Protein AF-A0A437CS55-F1 (afdb_monomer)

Secondary structure (DSSP, 8-state):
-HHHHHHHHHHHHHHHHHHHIIIIIHHHHHHHHHHHHHHHT-TTS-HHHHHHHHHHHHHHHHHHHHHHHHHHHHHHHHHHHHHHHHHHHHHHHHHTT--HHHHHHHHHHHHHHHHHHHHTTHHHHHHHHHHHHHHS--

Mean predicted aligned error: 3.72 Å

Sequence (138 aa):
MAEAHQTRVQNVVEEMVQSLEREHIRKMQGRMFKCSADCCDRPSDSMSQVHQCIERCHTPLAQAQSLVTSELEKFQDRLSRCTMHCNDKAKDLFDSGAKEPAVRSLMDRCVGSCVDDHINLIPSITRRLKENLDSIPQ

Nearest PDB structures (foldseek):
  5j0l-assembly1_B  TM=3.330E-01  e=1.040E-01  synthetic construct
  7sqc-assembly1_1V  TM=3.385E-01  e=3.145E+00  Chlamydomonas reinhardtii

pLDDT: mean 95.66, std 4.95, range [58.88, 98.56]

Structure (mmCIF, N/CA/C/O backbone):
data_AF-A0A437CS55-F1
#
_entry.id   AF-A0A437CS55-F1
#
loop_
_atom_site.group_PDB
_atom_site.id
_atom_site.type_symbol
_atom_site.label_atom_id
_atom_site.label_alt_id
_atom_site.label_comp_id
_atom_site.label_asym_id
_atom_site.label_entity_id
_atom_site.label_seq_id
_atom_site.pdbx_PDB_ins_code
_atom_site.Cartn_x
_atom_site.Cartn_y
_atom_site.Cartn_z
_atom_site.occupancy
_atom_site.B_iso_or_equiv
_atom_site.auth_seq_id
_atom_site.auth_comp_id
_atom_site.auth_asym_id
_atom_site.auth_atom_id
_atom_site.pdbx_PDB_model_num
ATOM 1 N N . MET A 1 1 ? 1.298 6.163 -23.625 1.00 58.88 1 MET A N 1
ATOM 2 C CA . MET A 1 1 ? 2.055 4.905 -23.410 1.00 58.88 1 MET A CA 1
ATOM 3 C C . MET A 1 1 ? 2.478 4.774 -21.952 1.00 58.88 1 MET A C 1
ATOM 5 O O . MET A 1 1 ? 1.964 3.882 -21.298 1.00 58.88 1 MET A O 1
ATOM 9 N N . ALA A 1 2 ? 3.265 5.708 -21.398 1.00 68.62 2 ALA A N 1
ATOM 10 C CA . ALA A 1 2 ? 3.530 5.767 -19.950 1.00 68.62 2 ALA A CA 1
ATOM 11 C C . ALA A 1 2 ? 2.239 5.783 -19.102 1.00 68.62 2 ALA A C 1
ATOM 13 O O . ALA A 1 2 ? 2.125 5.047 -18.130 1.00 68.62 2 ALA A O 1
ATOM 14 N N . GLU A 1 3 ? 1.229 6.533 -19.549 1.00 75.06 3 GLU A N 1
ATOM 15 C CA . GLU A 1 3 ? -0.095 6.585 -18.917 1.00 75.06 3 GLU A CA 1
ATOM 16 C C . GLU A 1 3 ? -0.818 5.225 -18.912 1.00 75.06 3 GLU A C 1
ATOM 18 O O . GLU A 1 3 ? -1.425 4.863 -17.916 1.00 75.06 3 GLU A O 1
ATOM 23 N N . ALA A 1 4 ? -0.677 4.407 -19.963 1.00 86.56 4 ALA A N 1
ATOM 24 C CA . ALA A 1 4 ? -1.304 3.083 -20.012 1.00 86.56 4 ALA A CA 1
ATOM 25 C C . ALA A 1 4 ? -0.662 2.115 -19.004 1.00 86.56 4 ALA A C 1
ATOM 27 O O . ALA A 1 4 ? -1.364 1.376 -18.317 1.00 86.56 4 ALA A O 1
ATOM 28 N N . HIS A 1 5 ? 0.669 2.146 -18.880 1.00 88.44 5 HIS A N 1
ATOM 29 C CA . HIS A 1 5 ? 1.399 1.376 -17.866 1.00 88.44 5 HIS A CA 1
ATOM 30 C C . HIS A 1 5 ? 1.034 1.830 -16.446 1.00 88.44 5 HIS A C 1
ATOM 32 O O . HIS A 1 5 ? 0.835 0.994 -15.565 1.00 88.44 5 HIS A O 1
ATOM 38 N N . GLN A 1 6 ? 0.860 3.139 -16.245 1.00 86.12 6 GLN A N 1
ATOM 39 C CA . GLN A 1 6 ? 0.414 3.717 -14.978 1.00 86.12 6 GLN A CA 1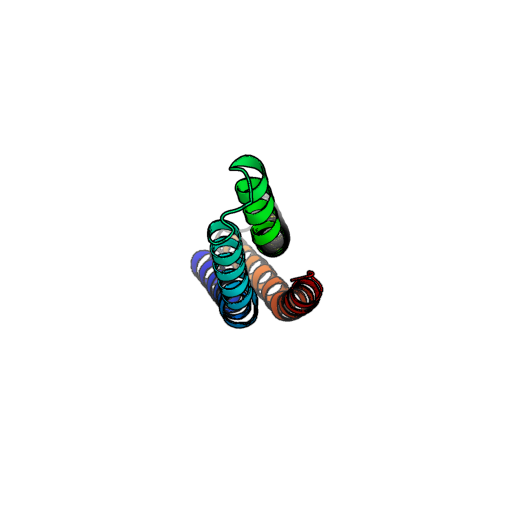
ATOM 40 C C . GLN A 1 6 ? -1.015 3.292 -14.610 1.00 86.12 6 GLN A C 1
ATOM 42 O O . GLN A 1 6 ? -1.242 2.832 -13.493 1.00 86.12 6 GLN A O 1
ATOM 47 N N . THR A 1 7 ? -1.970 3.378 -15.538 1.00 92.69 7 THR A N 1
ATOM 48 C CA . THR A 1 7 ? -3.350 2.936 -15.293 1.00 92.69 7 THR A CA 1
ATOM 49 C C . THR A 1 7 ? -3.410 1.441 -14.982 1.00 92.69 7 THR A C 1
ATOM 51 O O . THR A 1 7 ? -4.117 1.032 -14.066 1.00 92.69 7 THR A O 1
ATOM 54 N N . ARG A 1 8 ? -2.628 0.608 -15.687 1.00 94.19 8 ARG A N 1
ATOM 55 C CA . ARG A 1 8 ? -2.573 -0.841 -15.423 1.00 94.19 8 ARG A CA 1
ATOM 56 C C . ARG A 1 8 ? -2.162 -1.142 -13.985 1.00 94.19 8 ARG A C 1
ATOM 58 O O . ARG A 1 8 ? -2.848 -1.906 -13.315 1.00 94.19 8 ARG A O 1
ATOM 65 N N . VAL A 1 9 ? -1.066 -0.550 -13.506 1.00 94.75 9 VAL A N 1
ATOM 66 C CA . VAL A 1 9 ? -0.614 -0.803 -12.131 1.00 94.75 9 VAL A CA 1
ATOM 67 C C . VAL A 1 9 ? -1.581 -0.226 -11.096 1.00 94.75 9 VAL A C 1
ATOM 69 O O . VAL A 1 9 ? -1.835 -0.879 -10.088 1.00 94.75 9 VAL A O 1
ATOM 72 N N . GLN A 1 10 ? -2.168 0.947 -11.359 1.00 94.00 10 GLN A N 1
ATOM 73 C CA . GLN A 1 10 ? -3.167 1.554 -10.477 1.00 94.00 10 GLN A CA 1
ATOM 74 C C . GLN A 1 10 ? -4.380 0.644 -10.289 1.00 94.00 10 GLN A C 1
ATOM 76 O O . GLN A 1 10 ? -4.751 0.389 -9.149 1.00 94.00 10 GLN A O 1
ATOM 81 N N . ASN A 1 11 ? -4.928 0.089 -11.373 1.00 96.38 11 ASN A N 1
ATOM 82 C CA . ASN A 1 11 ? -6.095 -0.791 -11.304 1.00 96.38 11 ASN A CA 1
ATOM 83 C C . ASN A 1 11 ? -5.825 -2.035 -10.444 1.00 96.38 11 ASN A C 1
ATOM 85 O O . ASN A 1 11 ? -6.619 -2.364 -9.570 1.00 96.38 11 ASN A O 1
ATOM 89 N N . VAL A 1 12 ? -4.682 -2.704 -10.637 1.00 96.25 12 VAL A N 1
ATOM 90 C CA . VAL A 1 12 ? -4.361 -3.922 -9.868 1.00 96.25 12 VAL A CA 1
ATOM 91 C C . VAL A 1 12 ? -4.110 -3.602 -8.389 1.00 96.25 12 VAL A C 1
ATOM 93 O O . VAL A 1 12 ? -4.518 -4.356 -7.504 1.00 96.25 12 VAL A O 1
ATOM 96 N N . VAL A 1 13 ? -3.456 -2.473 -8.095 1.00 96.12 13 VAL A N 1
ATOM 97 C CA . VAL A 1 13 ? -3.265 -2.012 -6.712 1.00 96.12 13 VAL A CA 1
ATOM 98 C C . VAL A 1 13 ? -4.605 -1.654 -6.070 1.00 96.12 13 VAL A C 1
ATOM 100 O O . VAL A 1 13 ? -4.839 -2.013 -4.917 1.00 96.12 13 VAL A O 1
ATOM 103 N N . GLU A 1 14 ? -5.496 -0.986 -6.799 1.00 96.88 14 GLU A N 1
ATOM 104 C CA . GLU A 1 14 ? -6.829 -0.640 -6.314 1.00 96.88 14 GLU A CA 1
ATOM 105 C C . GLU A 1 14 ? -7.653 -1.895 -6.007 1.00 96.88 14 GLU A C 1
ATOM 107 O O . GLU A 1 14 ? -8.215 -1.999 -4.918 1.00 96.88 14 GLU A O 1
ATOM 112 N N . GLU A 1 15 ? -7.666 -2.886 -6.899 1.00 97.31 15 GLU A N 1
ATOM 113 C CA . GLU A 1 15 ? -8.335 -4.172 -6.669 1.00 97.31 15 GLU A CA 1
ATOM 114 C C . GLU A 1 15 ? -7.804 -4.883 -5.417 1.00 97.31 15 GLU A C 1
ATOM 116 O O . GLU A 1 15 ? -8.587 -5.367 -4.593 1.00 97.31 15 GLU A O 1
ATOM 121 N N . MET A 1 16 ? -6.480 -4.897 -5.224 1.00 96.81 16 MET A N 1
ATOM 122 C CA . MET A 1 16 ? -5.866 -5.426 -4.005 1.00 96.81 16 MET A CA 1
ATOM 123 C C . MET A 1 16 ? -6.366 -4.679 -2.761 1.00 96.81 16 MET A C 1
ATOM 125 O O . MET A 1 16 ? -6.789 -5.316 -1.795 1.00 96.81 16 MET A O 1
ATOM 129 N N . VAL A 1 17 ? -6.327 -3.342 -2.763 1.00 96.44 17 VAL A N 1
ATOM 130 C CA . VAL A 1 17 ? -6.760 -2.520 -1.619 1.00 96.44 17 VAL A CA 1
ATOM 131 C C . VAL A 1 17 ? -8.242 -2.732 -1.321 1.00 96.44 17 VAL A C 1
ATOM 133 O O . VAL A 1 17 ? -8.610 -2.908 -0.160 1.00 96.44 17 VAL A O 1
ATOM 136 N N . GLN A 1 18 ? -9.090 -2.788 -2.348 1.00 97.06 18 GLN A N 1
ATOM 137 C CA . GLN A 1 18 ? -10.515 -3.063 -2.189 1.00 97.06 18 GLN A CA 1
ATOM 138 C C . GLN A 1 18 ? -10.770 -4.468 -1.618 1.00 97.06 18 GLN A C 1
ATOM 140 O O . GLN A 1 18 ? -11.658 -4.626 -0.780 1.00 97.06 18 GLN A O 1
ATOM 145 N N . SER A 1 19 ? -9.998 -5.485 -2.019 1.00 96.75 19 SER A N 1
ATOM 146 C CA . SER A 1 19 ? -10.083 -6.832 -1.429 1.00 96.75 19 SER A CA 1
ATOM 147 C C . SER A 1 19 ? -9.713 -6.815 0.058 1.00 96.75 19 SER A C 1
ATOM 149 O O . SER A 1 19 ? -10.479 -7.319 0.881 1.00 96.75 19 SER A O 1
ATOM 151 N N . LEU A 1 20 ? -8.595 -6.177 0.427 1.00 97.00 20 LEU A N 1
ATOM 152 C CA . LEU A 1 20 ? -8.1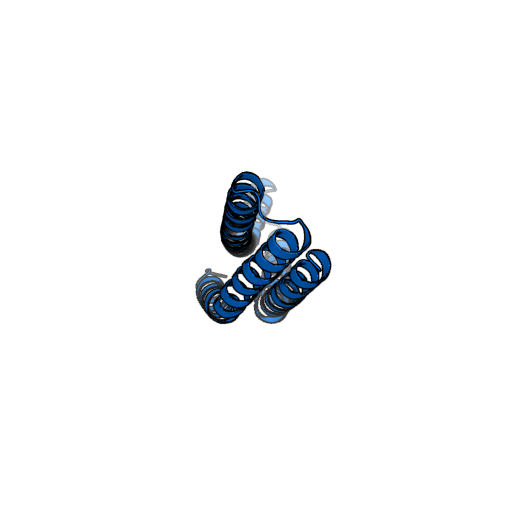67 -6.044 1.826 1.00 97.00 20 LEU A CA 1
ATOM 153 C C . LEU A 1 20 ? -9.202 -5.291 2.674 1.00 97.00 20 LEU A C 1
ATOM 155 O O . LEU A 1 20 ? -9.504 -5.699 3.800 1.00 97.00 20 LEU A O 1
ATOM 159 N N . GLU A 1 21 ? -9.774 -4.216 2.124 1.00 95.88 21 GLU A N 1
ATOM 160 C CA . GLU A 1 21 ? -10.799 -3.424 2.799 1.00 95.88 21 GLU A CA 1
ATOM 161 C C . GLU A 1 21 ? -12.046 -4.259 3.093 1.00 95.88 21 GLU A C 1
ATOM 163 O O . GLU A 1 21 ? -12.470 -4.348 4.249 1.00 95.88 21 GLU A O 1
ATOM 168 N N . ARG A 1 22 ? -12.596 -4.915 2.065 1.00 96.56 22 ARG A N 1
ATOM 169 C CA . ARG A 1 22 ? -13.835 -5.695 2.168 1.00 96.56 22 ARG A CA 1
ATOM 170 C C . ARG A 1 22 ? -13.690 -6.899 3.091 1.00 96.56 22 ARG A C 1
ATOM 172 O O . ARG A 1 22 ? -14.621 -7.218 3.832 1.00 96.56 22 ARG A O 1
ATOM 179 N N . GLU A 1 23 ? -12.557 -7.590 3.026 1.00 94.75 23 GLU A N 1
ATOM 180 C CA . GLU A 1 23 ? -12.371 -8.865 3.719 1.00 94.75 23 GLU A CA 1
ATOM 181 C C . GLU A 1 23 ? -11.953 -8.693 5.186 1.00 94.75 23 GLU A C 1
ATOM 183 O O . GLU A 1 23 ? -12.431 -9.463 6.033 1.00 94.75 23 GLU A O 1
ATOM 188 N N . HIS A 1 24 ? -11.143 -7.669 5.493 1.00 95.62 24 HIS A N 1
ATOM 189 C CA . HIS A 1 24 ? -10.534 -7.472 6.815 1.00 95.62 24 HIS A CA 1
ATOM 190 C C . HIS A 1 24 ? -10.881 -6.107 7.428 1.00 95.62 24 HIS A C 1
ATOM 192 O O . HIS A 1 24 ? -11.554 -6.057 8.463 1.00 95.62 24 HIS A O 1
ATOM 198 N N . ILE A 1 25 ? -10.481 -4.997 6.793 1.00 96.38 25 ILE A N 1
ATOM 199 C CA . ILE A 1 25 ? -10.517 -3.657 7.417 1.00 96.38 25 ILE A CA 1
ATOM 200 C C . ILE A 1 25 ? -11.934 -3.252 7.829 1.00 96.38 25 ILE A C 1
ATOM 202 O O . ILE A 1 25 ? -12.134 -2.759 8.938 1.00 96.38 25 ILE A O 1
ATOM 206 N N . ARG A 1 26 ? -12.941 -3.523 6.994 1.00 97.12 26 ARG A N 1
ATOM 207 C CA . ARG A 1 26 ? -14.338 -3.193 7.303 1.00 97.12 26 ARG A CA 1
ATOM 208 C C . ARG A 1 26 ? -14.848 -3.888 8.564 1.00 97.12 26 ARG A C 1
ATOM 210 O O . ARG A 1 26 ? -15.575 -3.299 9.362 1.00 97.12 26 ARG A O 1
ATOM 217 N N . LYS A 1 27 ? -14.459 -5.150 8.771 1.00 96.31 27 LYS A N 1
ATOM 218 C CA . LYS A 1 27 ? -14.832 -5.905 9.977 1.00 96.31 27 LYS A CA 1
ATOM 219 C C . LYS A 1 27 ? -14.137 -5.333 11.210 1.00 96.31 27 LYS A C 1
ATOM 221 O O . LYS A 1 27 ? -14.776 -5.212 12.252 1.00 96.31 27 LYS A O 1
ATOM 226 N N . MET A 1 28 ? -12.865 -4.952 11.082 1.00 97.50 28 MET A N 1
ATOM 227 C CA . MET A 1 28 ? -12.108 -4.296 12.153 1.00 97.50 28 MET A CA 1
ATOM 228 C C . MET A 1 28 ? -12.741 -2.954 12.539 1.00 97.50 28 MET A C 1
ATOM 230 O O . MET A 1 28 ? -12.958 -2.704 13.720 1.00 97.50 28 MET A O 1
ATOM 234 N N . GLN A 1 29 ? -13.137 -2.136 11.559 1.00 97.81 29 GLN A N 1
ATOM 235 C CA . GLN A 1 29 ? -13.883 -0.892 11.792 1.00 97.81 29 GLN A CA 1
ATOM 236 C C . GLN A 1 29 ? -15.182 -1.144 12.564 1.00 97.81 29 GLN A C 1
ATOM 238 O O . GLN A 1 29 ? -15.449 -0.469 13.554 1.00 97.81 29 GLN A O 1
ATOM 243 N N . GLY A 1 30 ? -15.970 -2.146 12.157 1.00 98.06 30 GLY A N 1
ATOM 244 C CA . GLY A 1 30 ? -17.203 -2.507 12.860 1.00 98.06 30 GLY A CA 1
ATOM 245 C C . GLY A 1 30 ? -16.969 -2.890 14.327 1.00 98.06 30 GLY A C 1
ATOM 246 O O . GLY A 1 30 ? -17.707 -2.443 15.204 1.00 98.06 30 GLY A O 1
ATOM 247 N N . ARG A 1 31 ? -15.920 -3.676 14.610 1.00 97.62 31 ARG A N 1
ATOM 248 C CA . ARG A 1 31 ? -15.531 -4.044 15.984 1.00 97.62 31 ARG A CA 1
ATOM 249 C C . ARG A 1 31 ? -15.063 -2.838 16.788 1.00 97.62 31 ARG A C 1
ATOM 251 O O . ARG A 1 31 ? -15.515 -2.670 17.915 1.00 97.62 31 ARG A O 1
ATOM 258 N N . MET A 1 32 ? -14.223 -1.991 16.195 1.00 98.31 32 MET A N 1
ATOM 259 C CA . MET A 1 32 ? -13.741 -0.757 16.810 1.00 98.31 32 MET A CA 1
ATOM 260 C C . MET A 1 32 ? -14.911 0.134 17.232 1.00 98.31 32 MET A C 1
ATOM 262 O O . MET A 1 32 ? -14.987 0.512 18.394 1.00 98.31 32 MET A O 1
ATOM 266 N N . PHE A 1 33 ? -15.852 0.428 16.327 1.00 98.44 33 PHE A 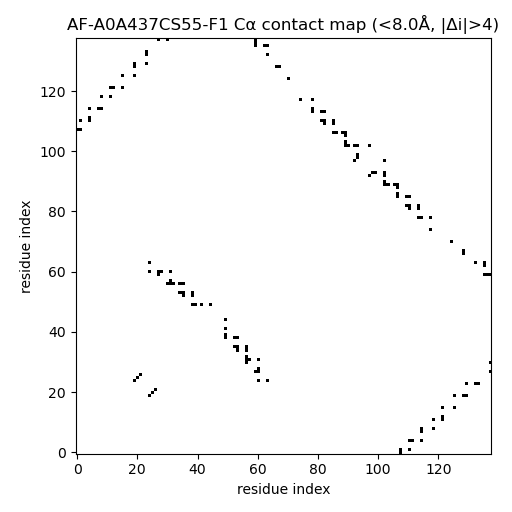N 1
ATOM 267 C CA . PHE A 1 33 ? -16.989 1.294 16.650 1.00 98.44 33 PHE A CA 1
ATOM 268 C C . PHE A 1 33 ? -17.883 0.704 17.738 1.00 98.44 33 PHE A C 1
ATOM 270 O O . PHE A 1 33 ? -18.320 1.434 18.625 1.00 98.44 33 PHE A O 1
ATOM 277 N N . LYS A 1 34 ? -18.125 -0.612 17.705 1.00 98.56 34 LYS A N 1
ATOM 278 C CA . LYS A 1 34 ? -18.895 -1.288 18.752 1.00 98.56 34 LYS A CA 1
ATOM 279 C C . LYS A 1 34 ? -18.189 -1.219 20.111 1.00 98.56 34 LYS A C 1
ATOM 281 O O . LYS A 1 34 ? -18.812 -0.832 21.087 1.00 98.56 34 LYS A O 1
ATOM 286 N N . CYS A 1 35 ? -16.892 -1.518 20.152 1.00 98.44 35 CYS A N 1
ATOM 287 C CA . CYS A 1 35 ? -16.066 -1.404 21.355 1.00 98.44 35 CYS A CA 1
ATOM 288 C C . CYS A 1 35 ? -16.103 0.020 21.929 1.00 98.44 35 CYS A C 1
ATOM 290 O O . CYS A 1 35 ? -16.320 0.196 23.124 1.00 98.44 35 CYS A O 1
ATOM 292 N N . SER A 1 36 ? -15.968 1.041 21.076 1.00 98.31 36 SER A N 1
ATOM 293 C CA . SER A 1 36 ? -16.041 2.443 21.492 1.00 98.31 36 SER A CA 1
ATOM 294 C C . SER A 1 36 ? -17.417 2.812 22.056 1.00 98.31 36 SER A C 1
ATOM 296 O O . SER A 1 36 ? -17.484 3.533 23.048 1.00 98.31 36 SER A O 1
ATOM 298 N N . ALA A 1 37 ? -18.507 2.297 21.477 1.00 98.50 37 ALA A N 1
ATOM 299 C CA . ALA A 1 37 ? -19.850 2.478 22.029 1.00 98.50 37 ALA A CA 1
ATOM 300 C C . ALA A 1 37 ? -19.984 1.818 23.413 1.00 98.50 37 ALA A C 1
ATOM 302 O O . ALA A 1 37 ? -20.383 2.483 24.366 1.00 98.50 37 ALA A O 1
ATOM 303 N N . ASP A 1 38 ? -19.525 0.570 23.556 1.00 98.44 38 ASP A N 1
ATOM 304 C CA . ASP A 1 38 ? -19.528 -0.157 24.832 1.00 98.44 38 ASP A CA 1
ATOM 305 C C . ASP A 1 38 ? -18.669 0.544 25.911 1.00 98.44 38 ASP A C 1
ATOM 307 O O . ASP A 1 38 ? -18.913 0.377 27.107 1.00 98.44 38 ASP A O 1
ATOM 311 N N . CYS A 1 39 ? -17.640 1.314 25.527 1.00 98.38 39 CYS A N 1
ATOM 312 C CA . CYS A 1 39 ? -16.884 2.169 26.450 1.00 98.38 39 CYS A CA 1
ATOM 313 C C . CYS A 1 39 ? -17.724 3.355 26.949 1.00 98.38 39 CYS A C 1
ATOM 315 O O . CYS A 1 39 ? -17.672 3.682 28.134 1.00 98.38 39 CYS A O 1
ATOM 317 N N . CYS A 1 40 ? -18.482 4.001 26.059 1.00 97.81 40 CYS A N 1
ATOM 318 C CA . CYS A 1 40 ? -19.327 5.154 26.383 1.00 97.81 40 CYS A CA 1
ATOM 319 C C . CYS A 1 40 ? -20.523 4.790 27.273 1.00 97.81 40 CYS A C 1
ATOM 321 O O . CYS A 1 40 ? -20.979 5.627 28.047 1.00 97.81 40 CYS A O 1
ATOM 323 N N . ASP A 1 41 ? -20.998 3.547 27.200 1.00 98.00 41 ASP A N 1
ATOM 324 C CA . ASP A 1 41 ? -22.142 3.063 27.977 1.00 98.00 41 ASP A CA 1
ATOM 325 C C . ASP A 1 41 ? -21.805 2.736 29.446 1.00 98.00 41 ASP A C 1
ATOM 327 O O . ASP A 1 41 ? -22.674 2.277 30.186 1.00 98.00 41 ASP A O 1
ATOM 331 N N . ARG A 1 42 ? -20.562 2.953 29.906 1.00 97.00 42 ARG A N 1
ATOM 332 C CA . ARG A 1 42 ? -20.115 2.637 31.277 1.00 97.00 42 ARG A CA 1
ATOM 333 C C . ARG A 1 42 ? -20.355 3.816 32.225 1.00 97.00 42 ARG A C 1
ATOM 335 O O . ARG A 1 42 ? -19.535 4.730 32.274 1.00 97.00 42 ARG A O 1
ATOM 342 N N . PRO A 1 43 ? -21.417 3.799 33.054 1.00 95.12 43 PRO A N 1
ATOM 343 C CA . PRO A 1 43 ? -21.789 4.958 33.869 1.00 95.12 43 PRO A CA 1
ATOM 344 C C . PRO A 1 43 ? -20.846 5.202 35.056 1.00 95.12 43 PRO A C 1
ATOM 346 O O . PRO A 1 43 ? -20.852 6.283 35.637 1.00 95.12 43 PRO A O 1
ATOM 349 N N . SER A 1 44 ? -20.074 4.189 35.456 1.00 96.56 44 SER A N 1
ATOM 350 C CA . SER A 1 44 ? -19.128 4.258 36.573 1.00 96.56 44 SER A CA 1
ATOM 351 C C . SER A 1 44 ? -17.751 4.782 36.178 1.00 96.56 44 SER A C 1
ATOM 353 O O . SER A 1 44 ? -16.971 5.150 37.056 1.00 96.56 44 SER A O 1
ATOM 355 N N . ASP A 1 45 ? -17.430 4.769 34.885 1.00 97.25 45 ASP A N 1
ATOM 356 C CA . ASP A 1 45 ? -16.115 5.159 34.399 1.00 97.25 45 ASP A CA 1
ATOM 357 C C . ASP A 1 45 ? -16.035 6.689 34.334 1.00 97.25 45 ASP A C 1
ATOM 359 O O . ASP A 1 45 ? -16.939 7.382 33.868 1.00 97.25 45 ASP A O 1
ATOM 363 N N . SER A 1 46 ? -14.923 7.244 34.805 1.00 97.94 46 SER A N 1
ATOM 364 C CA . SER A 1 46 ? -14.616 8.658 34.604 1.00 97.94 46 SER A CA 1
ATOM 365 C C . SER A 1 46 ? -14.340 8.955 33.128 1.00 97.94 46 SER A C 1
ATOM 367 O O . SER A 1 46 ? -13.984 8.070 32.347 1.00 97.94 46 SER A O 1
ATOM 369 N N . MET A 1 47 ? -14.406 10.234 32.747 1.00 96.94 47 MET A N 1
ATOM 370 C CA . MET A 1 47 ? -14.112 10.653 31.372 1.00 96.94 47 MET A CA 1
ATOM 371 C C . MET A 1 47 ? -12.757 10.133 30.870 1.00 96.94 47 MET A C 1
ATOM 373 O O . MET A 1 47 ? -12.676 9.662 29.740 1.00 96.94 47 MET A O 1
ATOM 377 N N . SER A 1 48 ? -11.696 10.187 31.682 1.00 97.75 48 SER A N 1
ATOM 378 C CA . SER A 1 48 ? -10.363 9.722 31.266 1.00 97.75 48 SER A CA 1
ATOM 379 C C . SER A 1 48 ? -10.318 8.211 31.027 1.00 97.75 48 SER A C 1
ATOM 381 O O . SER A 1 48 ? -9.669 7.764 30.083 1.00 97.75 48 SER A O 1
ATOM 383 N N . GLN A 1 49 ? -11.046 7.428 31.828 1.00 98.44 49 GLN A N 1
ATOM 384 C CA . GLN A 1 49 ? -11.159 5.979 31.645 1.00 98.44 49 GLN A CA 1
ATOM 385 C C . GLN A 1 49 ? -11.896 5.635 30.347 1.00 98.44 49 GLN A C 1
ATOM 387 O O . GLN A 1 49 ? -11.436 4.766 29.605 1.00 98.44 49 GLN A O 1
ATOM 392 N N . VAL A 1 50 ? -12.976 6.355 30.026 1.00 98.31 50 VAL A N 1
ATOM 393 C CA . VAL A 1 50 ? -13.709 6.179 28.762 1.00 98.31 50 VAL A CA 1
ATOM 394 C C . VAL A 1 50 ? -12.820 6.510 27.559 1.00 98.31 50 VAL A C 1
ATOM 396 O O . VAL A 1 50 ? -12.732 5.707 26.632 1.00 98.31 50 VAL A O 1
ATOM 399 N N . HIS A 1 51 ? -12.092 7.633 27.582 1.00 97.69 51 HIS A N 1
ATOM 400 C CA . HIS A 1 51 ? -11.184 7.998 26.484 1.00 97.69 51 HIS A CA 1
ATOM 401 C C . HIS A 1 51 ? -10.079 6.954 26.289 1.00 97.69 51 HIS A C 1
ATOM 403 O O . HIS A 1 51 ? -9.850 6.505 25.168 1.00 97.69 51 HIS A O 1
ATOM 409 N N . GLN A 1 52 ? -9.454 6.491 27.376 1.00 98.31 52 GLN A N 1
ATOM 410 C CA . GLN A 1 52 ? -8.436 5.443 27.295 1.00 98.31 52 GLN A CA 1
ATOM 411 C C . GLN A 1 52 ? -9.009 4.117 26.761 1.00 98.31 52 GLN A C 1
ATOM 413 O O . GLN A 1 52 ? -8.326 3.390 26.040 1.00 98.31 52 GLN A O 1
ATOM 418 N N . CYS A 1 53 ? -10.255 3.781 27.107 1.00 98.44 53 CYS A N 1
ATOM 419 C CA . CYS A 1 53 ? -10.958 2.618 26.565 1.00 98.44 53 CYS A CA 1
ATOM 420 C C . CYS A 1 53 ? -11.140 2.741 25.043 1.00 98.44 53 CYS A C 1
ATOM 422 O O . CYS A 1 53 ? -10.765 1.825 24.311 1.00 98.44 53 CYS A O 1
ATOM 424 N N . ILE A 1 54 ? -11.609 3.897 24.563 1.00 98.19 54 ILE A N 1
ATOM 425 C CA . ILE A 1 54 ? -11.790 4.183 23.131 1.00 98.19 54 ILE A CA 1
ATOM 426 C C . ILE A 1 54 ? -10.454 4.109 22.377 1.00 98.19 54 ILE A C 1
ATOM 428 O O . ILE A 1 54 ? -10.370 3.457 21.339 1.00 98.19 54 ILE A O 1
ATOM 432 N N . GLU A 1 55 ? -9.378 4.700 22.902 1.00 97.81 55 GLU A N 1
ATOM 433 C CA . GLU A 1 55 ? -8.049 4.625 22.271 1.00 97.81 55 GLU A CA 1
ATOM 434 C C . GLU A 1 55 ? -7.571 3.175 22.090 1.00 97.81 55 GLU A C 1
ATOM 436 O O . GLU A 1 55 ? -7.033 2.804 21.039 1.00 97.81 55 GLU A O 1
ATOM 441 N N . ARG A 1 56 ? -7.828 2.314 23.083 1.00 97.88 56 ARG A N 1
ATOM 442 C CA . ARG A 1 56 ? -7.526 0.879 22.981 1.00 97.88 56 ARG A CA 1
ATOM 443 C C . ARG A 1 56 ? -8.353 0.207 21.887 1.00 97.88 56 ARG A C 1
ATOM 445 O O . ARG A 1 56 ? -7.782 -0.557 21.115 1.00 97.88 56 ARG A O 1
ATOM 452 N N . CYS A 1 57 ? -9.643 0.532 21.761 1.00 98.12 57 CYS A N 1
ATOM 453 C CA . CYS A 1 57 ? -10.500 0.008 20.689 1.00 98.12 57 CYS A CA 1
ATOM 454 C C . CYS A 1 57 ? -9.980 0.371 19.285 1.00 98.12 57 CYS A C 1
ATOM 456 O O . CYS A 1 57 ? -10.136 -0.405 18.345 1.00 98.12 57 CYS A O 1
ATOM 458 N N . HIS A 1 58 ? -9.353 1.542 19.128 1.00 97.69 58 HIS A N 1
ATOM 459 C CA . HIS A 1 58 ? -8.825 2.024 17.846 1.00 97.69 58 HIS A CA 1
ATOM 460 C C . HIS A 1 58 ? -7.453 1.437 17.486 1.00 97.69 58 HIS A C 1
ATOM 462 O O . HIS A 1 58 ? -7.087 1.401 16.308 1.00 97.69 58 HIS A O 1
ATOM 468 N N . THR A 1 59 ? -6.696 0.960 18.477 1.00 97.69 59 THR A N 1
ATOM 469 C CA . THR A 1 59 ? -5.305 0.519 18.298 1.00 97.69 59 THR A CA 1
ATOM 470 C C . THR A 1 59 ? -5.147 -0.580 17.231 1.00 97.69 59 THR A C 1
ATOM 472 O O . THR A 1 59 ? -4.304 -0.404 16.347 1.00 97.69 59 THR A O 1
ATOM 475 N N . PRO A 1 60 ? -5.954 -1.662 17.212 1.00 97.69 60 PRO A N 1
ATOM 476 C CA . PRO A 1 60 ? -5.835 -2.703 16.186 1.00 97.69 60 PRO A CA 1
ATOM 477 C C . PRO A 1 60 ? -6.062 -2.182 14.763 1.00 97.69 60 PRO A C 1
ATOM 479 O O . PRO A 1 60 ? -5.324 -2.529 13.840 1.00 97.69 60 PRO A O 1
ATOM 482 N N . LEU A 1 61 ? -7.065 -1.316 14.573 1.00 97.44 61 LEU A N 1
ATOM 483 C CA . LEU A 1 61 ? -7.360 -0.731 13.264 1.00 97.44 61 LEU A CA 1
ATOM 484 C C . LEU A 1 61 ? -6.229 0.189 12.795 1.00 97.44 61 LEU A C 1
ATOM 486 O O . LEU A 1 61 ? -5.835 0.121 11.632 1.00 97.44 61 LEU A O 1
ATOM 490 N N . ALA A 1 62 ? -5.682 1.009 13.693 1.00 97.19 62 ALA A N 1
ATOM 491 C CA . ALA A 1 62 ? -4.557 1.880 13.374 1.00 97.19 62 ALA A CA 1
ATOM 492 C C . ALA A 1 62 ? -3.314 1.074 12.950 1.00 97.19 62 ALA A C 1
ATOM 494 O O . ALA A 1 62 ? -2.652 1.424 11.971 1.00 97.19 62 ALA A O 1
ATOM 495 N N . GLN A 1 63 ? -3.032 -0.044 13.630 1.00 97.38 63 GLN A N 1
ATOM 496 C CA . GLN A 1 63 ? -1.952 -0.964 13.252 1.00 97.38 63 GLN A CA 1
ATOM 497 C C . GLN A 1 63 ? -2.176 -1.566 11.858 1.00 97.38 63 GLN A C 1
ATOM 499 O O . GLN A 1 63 ? -1.265 -1.555 11.031 1.00 97.38 63 GLN A O 1
ATOM 504 N N . ALA A 1 64 ? -3.395 -2.030 11.569 1.00 97.12 64 ALA A N 1
ATOM 505 C CA . ALA A 1 64 ? -3.757 -2.567 10.258 1.00 97.12 64 ALA A CA 1
ATOM 506 C C . ALA A 1 64 ? -3.591 -1.538 9.132 1.00 97.12 64 ALA A C 1
ATOM 508 O O . ALA A 1 64 ? -3.012 -1.842 8.090 1.00 97.12 64 ALA A O 1
ATOM 509 N N . GLN A 1 65 ? -4.065 -0.309 9.348 1.00 95.19 65 GLN A N 1
ATOM 510 C CA . GLN A 1 65 ? -3.926 0.782 8.383 1.00 95.19 65 GLN A CA 1
ATOM 511 C C . GLN A 1 65 ? -2.454 1.124 8.135 1.00 95.19 65 GLN A C 1
ATOM 513 O O . GLN A 1 65 ? -2.038 1.216 6.983 1.00 95.19 65 GLN A O 1
ATOM 518 N N . SER A 1 66 ? -1.651 1.248 9.196 1.00 96.88 66 SER A N 1
ATOM 519 C CA . SER A 1 66 ? -0.213 1.521 9.082 1.00 96.88 66 SER A CA 1
ATOM 520 C C . SER A 1 66 ? 0.521 0.429 8.298 1.00 96.88 66 SER A C 1
ATOM 522 O O . SER A 1 66 ? 1.340 0.738 7.431 1.00 96.88 66 SER A O 1
ATOM 524 N N . LEU A 1 67 ? 0.186 -0.839 8.545 1.00 96.69 67 LEU A N 1
ATOM 525 C CA . LEU A 1 67 ? 0.752 -1.976 7.827 1.00 96.69 67 LEU A CA 1
ATOM 526 C C . LEU A 1 67 ? 0.450 -1.916 6.322 1.00 96.69 67 LEU A C 1
ATOM 528 O O . LEU A 1 67 ? 1.369 -2.034 5.511 1.00 96.69 67 LEU A O 1
ATOM 532 N N . VAL A 1 68 ? -0.819 -1.725 5.946 1.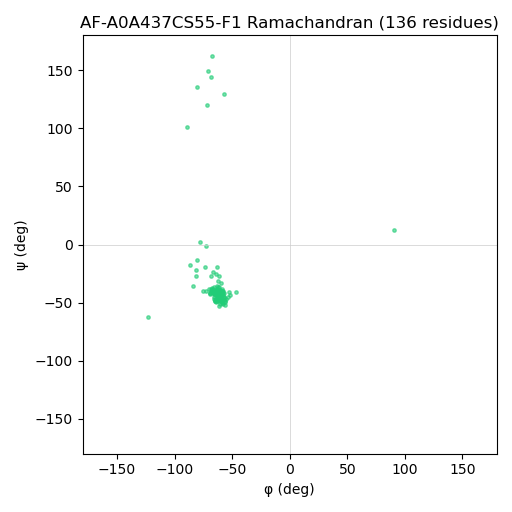00 96.06 68 VAL A N 1
ATOM 533 C CA . VAL A 1 68 ? -1.225 -1.652 4.532 1.00 96.06 68 VAL A CA 1
ATOM 534 C C . VAL A 1 68 ? -0.551 -0.466 3.841 1.00 96.06 68 VAL A C 1
ATOM 536 O O . VAL A 1 68 ? 0.023 -0.639 2.766 1.00 96.06 68 VAL A O 1
ATOM 539 N N . THR A 1 69 ? -0.552 0.711 4.472 1.00 96.12 69 THR A N 1
ATOM 540 C CA . THR A 1 69 ? 0.103 1.912 3.935 1.00 96.12 69 THR A CA 1
ATOM 541 C C . THR A 1 69 ? 1.600 1.690 3.727 1.00 96.12 69 THR A C 1
ATOM 543 O O . THR A 1 69 ? 2.099 1.937 2.633 1.00 96.12 69 THR A O 1
ATOM 546 N N . SER A 1 70 ? 2.308 1.139 4.719 1.00 97.25 70 SER A N 1
ATOM 547 C CA . SER A 1 70 ? 3.751 0.886 4.611 1.00 97.25 70 SER A CA 1
ATOM 548 C C . SER A 1 70 ? 4.093 -0.086 3.476 1.00 97.25 70 SER A C 1
ATOM 550 O O . SER A 1 70 ? 5.081 0.098 2.766 1.00 97.25 70 SER A O 1
ATOM 552 N N . GLU A 1 71 ? 3.285 -1.128 3.270 1.00 96.56 71 GLU A N 1
ATOM 553 C CA . GLU A 1 71 ? 3.504 -2.076 2.175 1.00 96.56 71 GLU A CA 1
ATOM 554 C C . GLU A 1 71 ? 3.227 -1.459 0.798 1.00 96.56 71 GLU A C 1
ATOM 556 O O . GLU A 1 71 ? 3.984 -1.705 -0.147 1.00 96.56 71 GLU A O 1
ATOM 561 N N . LEU A 1 72 ? 2.202 -0.609 0.685 1.00 95.88 72 LEU A N 1
ATOM 562 C CA . LEU A 1 72 ? 1.922 0.151 -0.535 1.00 95.88 72 LEU A CA 1
ATOM 563 C C . LEU A 1 72 ? 3.036 1.152 -0.860 1.00 95.88 72 LEU A C 1
ATOM 565 O O . LEU A 1 72 ? 3.452 1.242 -2.014 1.00 95.88 72 LEU A O 1
ATOM 569 N N . GLU A 1 73 ? 3.560 1.860 0.139 1.00 97.06 73 GLU A N 1
ATOM 570 C CA . GLU A 1 73 ? 4.686 2.785 -0.027 1.00 97.06 7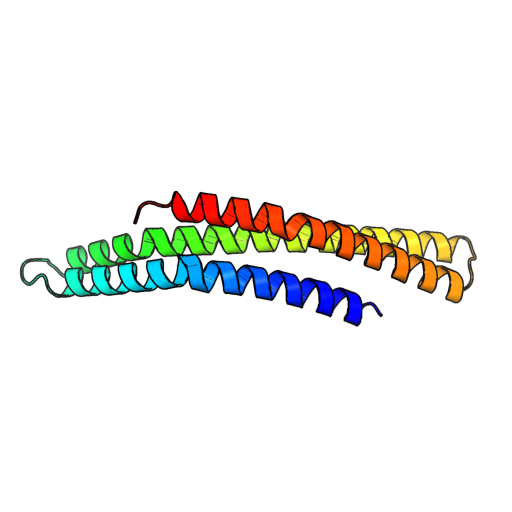3 GLU A CA 1
ATOM 571 C C . GLU A 1 73 ? 5.936 2.054 -0.527 1.00 97.06 73 GLU A C 1
ATOM 573 O O . GLU A 1 73 ? 6.539 2.466 -1.518 1.00 97.06 73 GLU A O 1
ATOM 578 N N . LYS A 1 74 ? 6.289 0.914 0.085 1.00 97.00 74 LYS A N 1
ATOM 579 C CA . LYS A 1 74 ? 7.415 0.077 -0.372 1.00 97.00 74 LYS A CA 1
ATOM 580 C C . LYS A 1 74 ? 7.228 -0.397 -1.811 1.00 97.00 74 LYS A C 1
ATOM 582 O O . LYS A 1 74 ? 8.196 -0.458 -2.572 1.00 97.00 74 LYS A O 1
ATOM 587 N N . PHE A 1 75 ? 6.005 -0.769 -2.188 1.00 96.44 75 PHE A N 1
ATOM 588 C CA . PHE A 1 75 ? 5.690 -1.172 -3.554 1.00 96.44 75 PHE A CA 1
ATOM 589 C C . PHE A 1 75 ? 5.891 -0.015 -4.545 1.00 96.44 75 PHE A C 1
ATOM 591 O O . PHE A 1 75 ? 6.596 -0.181 -5.544 1.00 96.44 75 PHE A O 1
ATOM 598 N N . GLN A 1 76 ? 5.333 1.162 -4.244 1.00 94.94 76 GLN A N 1
ATOM 599 C CA . GLN A 1 76 ? 5.452 2.361 -5.081 1.00 94.94 76 GLN A CA 1
ATOM 600 C C . GLN A 1 76 ? 6.907 2.818 -5.231 1.00 94.94 76 GLN A C 1
ATOM 602 O O . GLN A 1 76 ? 7.351 3.120 -6.336 1.00 94.94 76 GLN A O 1
ATOM 607 N N . ASP A 1 77 ? 7.671 2.811 -4.143 1.00 97.25 77 ASP A N 1
ATOM 608 C CA . ASP A 1 77 ? 9.085 3.183 -4.116 1.00 97.25 77 ASP A CA 1
ATOM 609 C C . ASP A 1 77 ? 9.944 2.255 -4.999 1.00 97.25 77 ASP A C 1
ATOM 611 O O . ASP A 1 77 ? 10.766 2.711 -5.801 1.00 97.25 77 ASP A O 1
ATOM 615 N N . ARG A 1 78 ? 9.701 0.938 -4.950 1.00 96.50 78 ARG A N 1
ATOM 616 C CA . ARG A 1 78 ? 10.366 -0.026 -5.846 1.00 96.50 78 ARG A CA 1
ATOM 617 C C . ARG A 1 78 ? 10.017 0.202 -7.317 1.00 96.50 78 ARG A C 1
ATOM 619 O O . ARG A 1 78 ? 10.923 0.201 -8.154 1.00 96.50 78 ARG A O 1
ATOM 626 N N . LEU A 1 79 ? 8.744 0.444 -7.623 1.00 96.19 79 LEU A N 1
ATOM 627 C CA . LEU A 1 79 ? 8.295 0.712 -8.988 1.00 96.19 79 LEU A CA 1
ATOM 628 C C . LEU A 1 79 ? 8.880 2.023 -9.536 1.00 96.19 79 LEU A C 1
ATOM 630 O O . LEU A 1 79 ? 9.339 2.074 -10.681 1.00 96.19 79 LEU A O 1
ATOM 634 N N . SER A 1 80 ? 8.908 3.067 -8.705 1.00 95.50 80 SER A N 1
ATOM 635 C CA . SER A 1 80 ? 9.504 4.363 -9.031 1.00 95.50 80 SER A CA 1
ATOM 636 C C . SER A 1 80 ? 10.988 4.214 -9.362 1.00 95.50 80 SER A C 1
ATOM 638 O O . SER A 1 80 ? 11.426 4.629 -10.435 1.00 95.50 80 SER A O 1
ATOM 640 N N . ARG A 1 81 ? 11.756 3.506 -8.520 1.00 97.44 81 ARG A N 1
ATOM 641 C CA . ARG A 1 81 ? 13.168 3.198 -8.805 1.00 97.44 81 ARG A CA 1
ATOM 642 C C . ARG A 1 81 ? 13.366 2.414 -10.099 1.00 97.44 81 ARG A C 1
ATOM 644 O O . ARG A 1 81 ? 14.289 2.723 -10.847 1.00 97.44 81 ARG A O 1
ATOM 651 N N . CYS A 1 82 ? 12.507 1.436 -10.386 1.00 97.56 82 CYS A N 1
ATOM 652 C CA . CYS A 1 82 ? 12.570 0.689 -11.644 1.00 97.56 82 CYS A CA 1
ATOM 653 C C . CYS A 1 82 ? 12.385 1.618 -12.854 1.00 97.56 82 CYS A C 1
ATOM 655 O O . CYS A 1 82 ? 13.162 1.578 -13.806 1.00 97.56 82 CYS A O 1
ATOM 657 N N . THR A 1 83 ? 11.405 2.520 -12.773 1.00 95.31 83 THR A N 1
ATOM 658 C CA . THR A 1 83 ? 11.119 3.510 -13.821 1.00 95.31 83 THR A CA 1
ATOM 659 C C . THR A 1 83 ? 12.261 4.517 -13.982 1.00 95.31 83 THR A C 1
ATOM 661 O O . THR A 1 83 ? 12.630 4.844 -15.108 1.00 95.31 83 THR A O 1
ATOM 664 N N . MET A 1 84 ? 12.873 4.973 -12.883 1.00 96.44 84 MET A N 1
ATOM 665 C CA . MET A 1 84 ? 14.055 5.844 -12.932 1.00 96.44 84 MET A CA 1
ATOM 666 C C . MET A 1 84 ? 15.230 5.167 -13.639 1.00 96.44 84 MET A C 1
ATOM 668 O O . MET A 1 84 ? 15.821 5.759 -14.532 1.00 96.44 84 MET A O 1
ATOM 672 N N . HIS A 1 85 ? 15.492 3.893 -13.354 1.00 97.69 85 HIS A N 1
ATOM 673 C CA . HIS A 1 85 ? 16.526 3.139 -14.063 1.00 97.69 85 HIS A CA 1
ATOM 674 C C . HIS A 1 85 ? 16.233 2.989 -15.571 1.00 97.69 85 HIS A C 1
ATOM 676 O O . HIS A 1 85 ? 17.152 2.965 -16.390 1.00 97.69 85 HIS A O 1
ATOM 682 N N . CYS A 1 86 ? 14.959 2.923 -15.973 1.00 97.06 86 CYS A N 1
ATOM 683 C CA . CYS A 1 86 ? 14.588 2.994 -17.389 1.00 97.06 86 CYS A CA 1
ATOM 684 C C . CYS A 1 86 ? 14.870 4.371 -18.004 1.00 97.06 86 CYS A C 1
ATOM 686 O O . CYS A 1 86 ? 15.343 4.427 -19.140 1.00 97.06 86 CYS A O 1
ATOM 688 N N . ASN A 1 87 ? 14.626 5.459 -17.264 1.00 95.62 87 ASN A N 1
ATOM 689 C CA . ASN A 1 87 ? 14.983 6.811 -17.704 1.00 95.62 87 ASN A CA 1
ATOM 690 C C . ASN A 1 87 ? 16.492 6.942 -17.926 1.00 95.62 87 ASN A C 1
ATOM 692 O O . ASN A 1 87 ? 16.899 7.465 -18.961 1.00 95.62 87 ASN A O 1
ATOM 696 N N . ASP A 1 88 ? 17.306 6.425 -17.003 1.00 97.81 88 ASP A N 1
ATOM 697 C CA . ASP A 1 88 ? 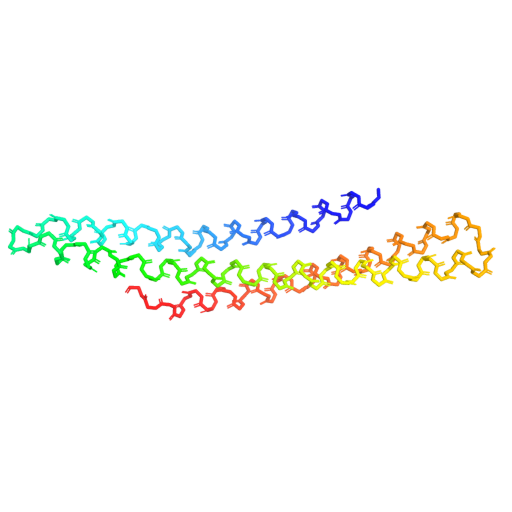18.767 6.459 -17.120 1.00 97.81 88 ASP A CA 1
ATOM 698 C C . ASP A 1 88 ? 19.228 5.714 -18.379 1.00 97.81 88 ASP A C 1
ATOM 700 O O . ASP A 1 88 ? 19.924 6.279 -19.217 1.00 97.81 88 ASP A O 1
ATOM 704 N N . LYS A 1 89 ? 18.718 4.497 -18.613 1.00 97.38 89 LYS A N 1
ATOM 705 C CA . LYS A 1 89 ? 19.004 3.731 -19.841 1.00 97.38 89 LYS A CA 1
ATOM 706 C C . LYS A 1 89 ? 18.584 4.452 -21.121 1.00 97.38 89 LYS A C 1
ATOM 708 O O . LYS A 1 89 ? 19.266 4.356 -22.140 1.00 97.38 89 LYS A O 1
ATOM 713 N N . ALA A 1 90 ? 17.430 5.118 -21.104 1.00 96.44 90 ALA A N 1
ATOM 714 C CA . ALA A 1 90 ? 16.950 5.884 -22.247 1.00 96.44 90 ALA A CA 1
ATOM 715 C C . ALA A 1 90 ? 17.861 7.088 -22.525 1.00 96.44 90 ALA A C 1
ATOM 717 O O . ALA A 1 90 ? 18.170 7.360 -23.687 1.00 96.44 90 ALA A O 1
ATOM 718 N N . LYS A 1 91 ? 18.322 7.763 -21.467 1.00 96.62 91 LYS A N 1
ATOM 719 C CA . LYS A 1 91 ? 19.267 8.874 -21.548 1.00 96.62 91 LYS A CA 1
ATOM 720 C C . LYS A 1 91 ? 20.628 8.422 -22.076 1.00 96.62 91 LYS A C 1
ATOM 722 O O . LYS A 1 91 ? 21.097 8.996 -23.050 1.00 96.62 91 LYS A O 1
ATOM 727 N N . ASP A 1 92 ? 21.191 7.345 -21.536 1.00 97.69 92 ASP A N 1
ATOM 728 C CA . ASP A 1 92 ? 22.465 6.781 -22.000 1.00 97.69 92 ASP A CA 1
ATOM 729 C C . ASP A 1 92 ? 22.402 6.396 -23.486 1.00 97.69 92 ASP A C 1
ATOM 731 O O . ASP A 1 92 ? 23.321 6.667 -24.263 1.00 97.69 92 ASP A O 1
ATOM 735 N N . LEU A 1 93 ? 21.285 5.794 -23.915 1.00 97.44 93 LEU A N 1
ATOM 736 C CA . LEU A 1 93 ? 21.077 5.450 -25.319 1.00 97.44 93 LEU A CA 1
ATOM 737 C C . LEU A 1 93 ? 20.991 6.708 -26.199 1.00 97.44 93 LEU A C 1
ATOM 739 O O . LEU A 1 93 ? 21.570 6.728 -27.286 1.00 97.44 93 LEU A O 1
ATOM 743 N N . PHE A 1 94 ? 20.294 7.751 -25.751 1.00 96.38 94 PHE A N 1
ATOM 744 C CA . PHE A 1 94 ? 20.229 9.024 -26.468 1.00 96.38 94 PHE A CA 1
ATOM 745 C C . PHE A 1 94 ? 21.615 9.673 -26.599 1.00 96.38 94 PHE A C 1
ATOM 747 O O . PHE A 1 94 ? 22.023 10.020 -27.708 1.00 96.38 94 PHE A O 1
ATOM 754 N N . ASP A 1 95 ? 22.369 9.741 -25.501 1.00 96.81 95 ASP A N 1
ATOM 755 C CA . ASP A 1 95 ? 23.712 10.329 -25.448 1.00 96.81 95 ASP A CA 1
ATOM 756 C C . ASP A 1 95 ? 24.721 9.554 -26.323 1.00 96.81 95 ASP A C 1
ATOM 758 O O . ASP A 1 95 ? 25.668 10.136 -26.852 1.00 96.81 95 ASP A O 1
ATOM 762 N N . SER A 1 96 ? 24.478 8.261 -26.576 1.00 96.81 96 SER A N 1
ATOM 763 C CA . SER A 1 96 ? 25.260 7.445 -27.523 1.00 96.81 96 SER A CA 1
ATOM 764 C C . SER A 1 96 ? 25.006 7.760 -29.012 1.00 96.81 96 SER A C 1
ATOM 766 O O . SER A 1 96 ? 25.618 7.152 -29.891 1.00 96.81 96 SER A O 1
ATOM 768 N N . GLY A 1 97 ? 24.108 8.705 -29.317 1.00 96.19 97 GLY A N 1
ATOM 769 C CA . GLY A 1 97 ? 23.764 9.124 -30.679 1.00 96.19 97 GLY A CA 1
ATOM 770 C C . GLY A 1 97 ? 22.597 8.354 -31.306 1.00 96.19 97 GLY A C 1
ATOM 771 O O . GLY A 1 97 ? 22.365 8.455 -32.516 1.00 96.19 97 GLY A O 1
ATOM 772 N N . ALA A 1 98 ? 21.845 7.578 -30.518 1.00 96.50 98 ALA A N 1
ATOM 773 C CA . ALA A 1 98 ? 20.658 6.894 -31.014 1.00 96.50 98 ALA A CA 1
ATOM 774 C C . ALA A 1 98 ? 19.534 7.886 -31.356 1.00 96.50 98 ALA A C 1
ATOM 776 O O . ALA A 1 98 ? 19.301 8.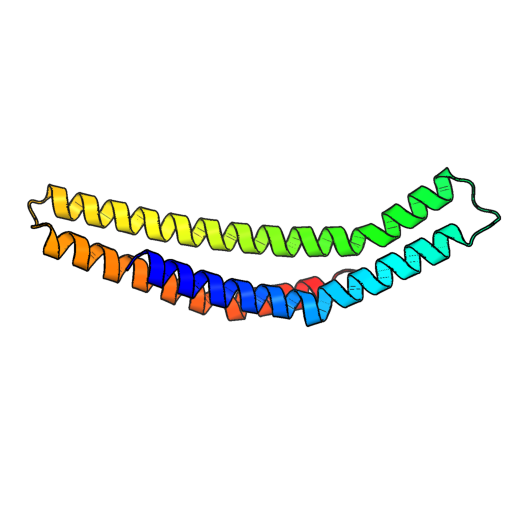877 -30.667 1.00 96.50 98 ALA A O 1
ATOM 777 N N . LYS A 1 99 ? 18.771 7.584 -32.412 1.00 96.38 99 LYS A N 1
ATOM 778 C CA . LYS A 1 99 ? 17.632 8.417 -32.823 1.00 96.38 99 LYS A CA 1
ATOM 779 C C . LYS A 1 99 ? 16.472 8.300 -31.832 1.00 96.38 99 LYS A C 1
ATOM 781 O O . LYS A 1 99 ? 16.206 7.218 -31.305 1.00 96.38 99 LYS A O 1
ATOM 786 N N . GLU A 1 100 ? 15.695 9.375 -31.693 1.00 94.44 100 GLU A N 1
ATOM 787 C CA . GLU A 1 100 ? 14.531 9.437 -30.794 1.00 94.44 100 GLU A CA 1
ATOM 788 C C . GLU A 1 100 ? 13.571 8.232 -30.872 1.00 94.44 100 GLU A C 1
ATOM 790 O O . GLU A 1 100 ? 13.138 7.770 -29.814 1.00 94.44 100 GLU A O 1
ATOM 795 N N . PRO A 1 101 ? 13.235 7.658 -32.052 1.00 96.00 101 PRO A N 1
ATOM 796 C CA . PRO A 1 101 ? 12.339 6.502 -32.106 1.00 96.00 101 PRO A CA 1
ATOM 797 C C . PRO A 1 101 ? 12.895 5.275 -31.374 1.00 96.00 101 PRO A C 1
ATOM 799 O O . PRO A 1 101 ? 12.141 4.556 -30.719 1.00 96.00 101 PRO A O 1
ATOM 802 N N . ALA A 1 102 ? 14.211 5.049 -31.442 1.00 95.62 102 ALA A N 1
ATOM 803 C CA . ALA A 1 102 ? 14.861 3.938 -30.752 1.00 95.62 102 ALA A CA 1
ATOM 804 C C . ALA A 1 102 ? 14.841 4.144 -29.230 1.00 95.62 102 ALA A C 1
ATOM 806 O O . ALA A 1 102 ? 14.522 3.212 -28.492 1.00 95.62 102 ALA A O 1
ATOM 807 N N . VAL A 1 103 ? 15.091 5.376 -28.774 1.00 96.44 103 VAL A N 1
ATOM 808 C CA . VAL A 1 103 ? 15.051 5.760 -27.353 1.00 96.44 103 VAL A CA 1
ATOM 809 C C . VAL A 1 103 ? 13.643 5.608 -26.777 1.00 96.44 103 VAL A C 1
ATOM 811 O O . VAL A 1 103 ? 13.464 4.965 -25.744 1.00 96.44 103 VAL A O 1
ATOM 814 N N . ARG A 1 104 ? 12.617 6.108 -27.481 1.00 94.06 104 ARG A N 1
ATOM 815 C CA . ARG A 1 104 ? 11.210 5.940 -27.075 1.00 94.06 104 ARG A CA 1
ATOM 816 C C . ARG A 1 104 ? 10.813 4.469 -26.991 1.00 94.06 104 ARG A C 1
ATOM 818 O O . ARG A 1 104 ? 10.149 4.063 -26.044 1.00 94.06 104 ARG A O 1
ATOM 825 N N . SER A 1 105 ? 11.246 3.669 -27.963 1.00 95.31 105 SER A N 1
ATOM 826 C CA . SER A 1 105 ? 10.960 2.235 -28.008 1.00 95.31 105 SER A CA 1
ATOM 827 C C . SER A 1 105 ? 11.647 1.461 -26.874 1.00 95.31 105 SER A C 1
ATOM 829 O O . SER A 1 105 ? 11.052 0.545 -26.308 1.00 95.31 105 SER A O 1
ATOM 831 N N . LEU A 1 106 ? 12.882 1.830 -26.509 1.00 95.62 106 LEU A N 1
ATOM 832 C CA . LEU A 1 106 ? 13.566 1.288 -25.331 1.00 95.62 106 LEU A CA 1
ATOM 833 C C . LEU A 1 106 ? 12.811 1.639 -24.047 1.00 95.62 106 LEU A C 1
ATOM 835 O O . LEU A 1 106 ? 12.566 0.754 -23.229 1.00 95.62 106 LEU A O 1
ATOM 839 N N . MET A 1 107 ? 12.447 2.912 -23.892 1.00 95.06 107 MET A N 1
ATOM 840 C CA . MET A 1 107 ? 11.763 3.411 -22.704 1.00 95.06 107 MET A CA 1
ATOM 841 C C . MET A 1 107 ? 10.441 2.676 -22.472 1.00 95.06 107 MET A C 1
ATOM 843 O O . MET A 1 107 ? 10.204 2.167 -21.379 1.00 95.06 107 MET A O 1
ATOM 847 N N . ASP A 1 108 ? 9.616 2.548 -23.513 1.00 94.31 108 ASP A N 1
ATOM 848 C CA . ASP A 1 108 ? 8.318 1.877 -23.415 1.00 94.31 108 ASP A CA 1
ATOM 849 C C . ASP A 1 108 ? 8.449 0.396 -23.027 1.00 94.31 108 ASP A C 1
ATOM 851 O O . ASP A 1 108 ? 7.779 -0.063 -22.103 1.00 94.31 108 ASP A O 1
ATOM 855 N N . ARG A 1 109 ? 9.380 -0.342 -23.652 1.00 95.94 109 ARG A N 1
ATOM 856 C CA . ARG A 1 109 ? 9.645 -1.744 -23.284 1.00 95.94 109 ARG A CA 1
ATOM 857 C C . ARG A 1 109 ? 10.162 -1.888 -21.855 1.00 95.94 109 ARG A C 1
ATOM 859 O O . ARG A 1 109 ? 9.748 -2.801 -21.148 1.00 95.94 109 ARG A O 1
ATOM 866 N N . CYS A 1 110 ? 11.078 -1.015 -21.441 1.00 97.25 110 CYS A N 1
ATOM 867 C CA . CYS A 1 110 ? 11.675 -1.074 -20.110 1.00 97.25 110 CYS A CA 1
ATOM 868 C C . CYS A 1 110 ? 10.627 -0.811 -19.022 1.00 97.25 110 CYS A C 1
ATOM 870 O O . CYS A 1 110 ? 10.503 -1.601 -18.087 1.00 97.25 110 CYS A O 1
ATOM 872 N N . VAL A 1 111 ? 9.824 0.249 -19.176 1.00 96.38 111 VAL A N 1
ATOM 873 C CA . VAL A 1 111 ? 8.740 0.570 -18.235 1.00 96.38 111 VAL A CA 1
ATOM 874 C C . VAL A 1 111 ? 7.663 -0.512 -18.240 1.00 96.38 111 VAL A C 1
ATOM 876 O O . VAL A 1 111 ? 7.191 -0.887 -17.169 1.00 96.38 111 VAL A O 1
ATOM 879 N N . GLY A 1 112 ? 7.316 -1.057 -19.411 1.00 96.19 112 GLY A N 1
ATOM 880 C CA . GLY A 1 112 ? 6.393 -2.186 -19.516 1.00 96.19 112 GLY A CA 1
ATOM 881 C C . GLY A 1 112 ? 6.856 -3.389 -18.692 1.00 96.19 112 GLY A C 1
ATOM 882 O O . GLY A 1 112 ? 6.095 -3.878 -17.862 1.00 96.19 112 GLY A O 1
ATOM 883 N N . SER A 1 113 ? 8.130 -3.781 -18.825 1.00 96.69 113 SER A N 1
ATOM 884 C CA . SER A 1 113 ? 8.727 -4.850 -18.008 1.00 96.69 113 SER A CA 1
ATOM 885 C C . SER A 1 113 ? 8.682 -4.523 -16.517 1.00 96.69 113 SER A C 1
ATOM 887 O O . SER A 1 113 ? 8.276 -5.367 -15.729 1.00 96.69 113 SER A O 1
ATOM 889 N N . CYS A 1 114 ? 9.037 -3.292 -16.120 1.00 96.50 114 CYS A N 1
ATOM 890 C CA . CYS A 1 114 ? 8.939 -2.868 -14.722 1.00 96.50 114 CYS A CA 1
ATOM 891 C C . CYS A 1 114 ? 7.522 -3.057 -14.172 1.00 96.50 114 CYS A C 1
ATOM 893 O O . CYS A 1 114 ? 7.359 -3.589 -13.076 1.00 96.50 114 CYS A O 1
ATOM 895 N N . VAL A 1 115 ? 6.500 -2.627 -14.914 1.00 96.38 115 VAL A N 1
ATOM 896 C CA . VAL A 1 115 ? 5.105 -2.763 -14.488 1.00 96.38 115 VAL A CA 1
ATOM 897 C C . VAL A 1 115 ? 4.685 -4.224 -14.412 1.00 96.38 115 VAL A C 1
ATOM 899 O O . VAL A 1 115 ? 4.116 -4.615 -13.396 1.00 96.38 115 VAL A O 1
ATOM 902 N N . ASP A 1 116 ? 4.994 -5.034 -15.423 1.00 96.62 116 ASP A N 1
ATOM 903 C CA . ASP A 1 116 ? 4.639 -6.455 -15.435 1.00 96.62 116 ASP A CA 1
ATOM 904 C C . ASP A 1 116 ? 5.301 -7.200 -14.262 1.00 96.62 116 ASP A C 1
ATOM 906 O O . ASP A 1 116 ? 4.624 -7.904 -13.508 1.00 96.62 116 ASP A O 1
ATOM 910 N N . ASP A 1 117 ? 6.595 -6.967 -14.029 1.00 96.56 117 ASP A N 1
ATOM 911 C CA . ASP A 1 117 ? 7.342 -7.561 -12.918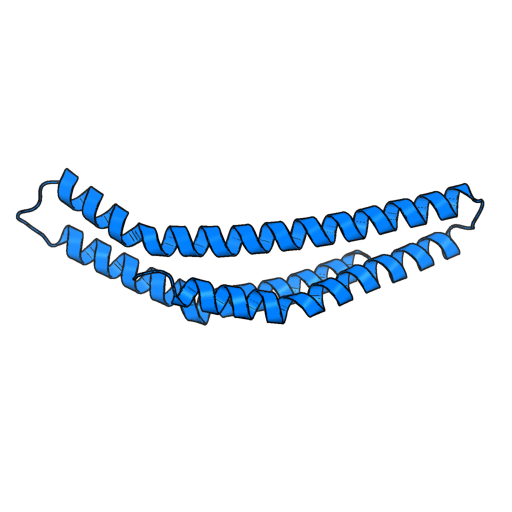 1.00 96.56 117 ASP A CA 1
ATOM 912 C C . ASP A 1 117 ? 6.742 -7.180 -11.559 1.00 96.56 117 ASP A C 1
ATOM 914 O O . ASP A 1 117 ? 6.613 -8.029 -10.677 1.00 96.56 117 ASP A O 1
ATOM 918 N N . HIS A 1 118 ? 6.338 -5.919 -11.377 1.00 96.38 118 HIS A N 1
ATOM 919 C CA . HIS A 1 118 ? 5.751 -5.462 -10.117 1.00 96.38 118 HIS A CA 1
ATOM 920 C C . HIS A 1 118 ? 4.311 -5.954 -9.940 1.00 96.38 118 HIS A C 1
ATOM 922 O O . HIS A 1 118 ? 3.959 -6.390 -8.844 1.00 96.38 118 HIS A O 1
ATOM 928 N N . ILE A 1 119 ? 3.491 -5.971 -10.994 1.00 96.81 119 ILE A N 1
ATOM 929 C CA . ILE A 1 119 ? 2.143 -6.559 -10.954 1.00 96.81 119 ILE A CA 1
ATOM 930 C C . ILE A 1 119 ? 2.216 -8.027 -10.524 1.00 96.81 119 ILE A C 1
ATOM 932 O O . ILE A 1 119 ? 1.447 -8.452 -9.661 1.00 96.81 119 ILE A O 1
ATOM 936 N N . ASN A 1 120 ? 3.194 -8.782 -11.027 1.00 96.69 120 ASN A N 1
ATOM 937 C CA . ASN A 1 120 ? 3.394 -10.183 -10.652 1.00 96.69 120 ASN A CA 1
ATOM 938 C C . ASN A 1 120 ? 3.729 -10.384 -9.159 1.00 96.69 120 ASN A C 1
ATOM 940 O O . ASN A 1 120 ? 3.524 -11.475 -8.624 1.00 96.69 120 ASN A O 1
ATOM 944 N N . LEU A 1 121 ? 4.196 -9.347 -8.452 1.00 96.00 121 LEU A N 1
ATOM 945 C CA . LEU A 1 121 ? 4.438 -9.401 -7.005 1.00 96.00 121 LEU A CA 1
ATOM 946 C C . LEU A 1 121 ? 3.166 -9.187 -6.179 1.00 96.00 121 LEU A C 1
ATOM 948 O O . LEU A 1 121 ? 3.089 -9.697 -5.054 1.00 96.00 121 LEU A O 1
ATOM 952 N N . ILE A 1 122 ? 2.172 -8.471 -6.715 1.00 96.44 122 ILE A N 1
ATOM 953 C CA . ILE A 1 122 ? 0.962 -8.060 -5.985 1.00 96.44 122 ILE A CA 1
ATOM 954 C C . ILE A 1 122 ? 0.240 -9.245 -5.326 1.00 96.44 122 ILE A C 1
ATOM 956 O O . ILE A 1 122 ? -0.064 -9.135 -4.136 1.00 96.44 122 ILE A O 1
ATOM 960 N N . PRO A 1 123 ? 0.026 -10.407 -5.978 1.00 96.88 123 PRO A N 1
ATOM 961 C CA . PRO A 1 123 ? -0.644 -11.538 -5.332 1.00 96.88 123 PRO A CA 1
ATOM 962 C C . PRO A 1 123 ? 0.069 -12.039 -4.068 1.00 96.88 123 PRO A C 1
ATOM 964 O O . PRO A 1 123 ? -0.575 -12.396 -3.081 1.00 96.88 123 PRO A O 1
ATOM 967 N N . SER A 1 124 ? 1.406 -12.050 -4.069 1.00 96.44 124 SER A N 1
ATOM 968 C CA . SER A 1 124 ? 2.193 -12.476 -2.904 1.00 96.44 124 SER A CA 1
ATOM 969 C C . SER A 1 124 ? 2.166 -11.443 -1.775 1.00 96.44 124 SER A C 1
ATOM 971 O O . SER A 1 124 ? 2.007 -11.817 -0.613 1.00 96.44 124 SER A O 1
ATOM 973 N N . ILE A 1 125 ? 2.242 -10.151 -2.117 1.00 96.38 125 ILE A N 1
ATOM 974 C CA . ILE A 1 125 ? 2.104 -9.038 -1.167 1.00 96.38 125 ILE A CA 1
ATOM 975 C C . ILE A 1 125 ? 0.714 -9.075 -0.530 1.00 96.38 125 ILE A C 1
ATOM 977 O O . ILE A 1 125 ? 0.601 -9.002 0.690 1.00 96.38 125 ILE A O 1
ATOM 981 N N . THR A 1 126 ? -0.326 -9.268 -1.344 1.00 96.94 126 THR A N 1
ATOM 982 C CA . THR A 1 126 ? -1.720 -9.379 -0.898 1.00 96.94 126 THR A CA 1
ATOM 983 C C . THR A 1 126 ? -1.869 -10.495 0.126 1.00 96.94 126 THR A C 1
ATOM 985 O O . THR A 1 126 ? -2.420 -10.270 1.197 1.00 96.94 126 THR A O 1
ATOM 988 N N . ARG A 1 127 ? -1.347 -11.693 -0.171 1.00 97.06 127 ARG A N 1
ATOM 989 C CA . ARG A 1 127 ? -1.415 -12.837 0.748 1.00 97.06 127 ARG A CA 1
ATOM 990 C C . ARG A 1 127 ? -0.748 -12.528 2.087 1.00 97.06 127 ARG A C 1
ATOM 992 O O . ARG A 1 127 ? -1.373 -12.709 3.123 1.00 97.06 127 ARG A O 1
ATOM 999 N N . ARG A 1 128 ? 0.474 -11.987 2.053 1.00 96.94 128 ARG A N 1
ATOM 1000 C CA . ARG A 1 128 ? 1.210 -11.593 3.261 1.00 96.94 128 ARG A CA 1
ATOM 1001 C C . ARG A 1 128 ? 0.465 -10.528 4.068 1.00 96.94 128 ARG A C 1
ATOM 1003 O O . ARG A 1 128 ? 0.453 -10.583 5.291 1.00 96.94 128 ARG A O 1
ATOM 1010 N N . LEU A 1 129 ? -0.149 -9.553 3.396 1.00 97.31 129 LEU A N 1
ATOM 1011 C CA . LEU A 1 129 ? -0.970 -8.540 4.054 1.00 97.31 129 LEU A CA 1
ATOM 1012 C C . LEU A 1 129 ? -2.173 -9.172 4.753 1.00 97.31 129 LEU A C 1
ATOM 1014 O O . LEU A 1 129 ? -2.394 -8.866 5.916 1.00 97.31 129 LEU A O 1
ATOM 1018 N N . LYS A 1 130 ? -2.899 -10.082 4.094 1.00 96.56 130 LYS A N 1
ATOM 1019 C CA . LYS A 1 130 ? -4.029 -10.800 4.709 1.00 96.56 130 LYS A CA 1
ATOM 1020 C C . LYS A 1 130 ? -3.597 -11.587 5.948 1.00 96.56 130 LYS A C 1
ATOM 1022 O O . LYS A 1 130 ? -4.176 -11.398 7.010 1.00 96.56 130 LYS A O 1
ATOM 1027 N N . GLU A 1 131 ? -2.526 -12.373 5.841 1.00 96.25 131 GLU A N 1
ATOM 1028 C CA . GLU A 1 131 ? -1.961 -13.141 6.963 1.00 96.25 131 GLU A CA 1
ATOM 1029 C C . GLU A 1 131 ? -1.573 -12.239 8.146 1.00 96.25 131 GLU A C 1
ATOM 1031 O O . GLU A 1 131 ? -1.911 -12.522 9.295 1.00 96.25 131 GLU A O 1
ATOM 1036 N N . ASN A 1 132 ? -0.906 -11.115 7.871 1.00 96.12 132 ASN A N 1
ATOM 1037 C CA . ASN A 1 132 ? -0.533 -10.162 8.909 1.00 96.12 132 ASN A CA 1
ATOM 1038 C C . ASN A 1 132 ? -1.760 -9.481 9.530 1.00 96.12 132 ASN A C 1
ATOM 1040 O O . ASN A 1 132 ? -1.797 -9.315 10.746 1.00 96.12 132 ASN A O 1
ATOM 1044 N N . LEU A 1 133 ? -2.765 -9.105 8.733 1.00 96.25 133 LEU A N 1
ATOM 1045 C CA . LEU A 1 133 ? -4.007 -8.507 9.233 1.00 96.25 133 LEU A CA 1
ATOM 1046 C C . LEU A 1 133 ? -4.771 -9.473 10.144 1.00 96.25 133 LEU A C 1
ATOM 1048 O O . LEU A 1 133 ? -5.252 -9.058 11.196 1.00 96.25 133 LEU A O 1
ATOM 1052 N N . ASP A 1 134 ? -4.823 -10.756 9.785 1.00 94.69 134 ASP A N 1
ATOM 1053 C CA . ASP A 1 134 ? -5.452 -11.799 10.603 1.00 94.69 134 ASP A CA 1
ATOM 1054 C C . ASP A 1 134 ? -4.705 -12.052 11.922 1.00 94.69 134 ASP A C 1
ATOM 1056 O O . ASP A 1 134 ? -5.304 -12.507 12.896 1.00 94.69 134 ASP A O 1
ATOM 1060 N N . SER A 1 135 ? -3.412 -11.723 11.979 1.00 95.56 135 SER A N 1
ATOM 1061 C CA . SER A 1 135 ? -2.599 -11.847 13.194 1.00 95.56 135 SER A CA 1
ATOM 1062 C C . SER A 1 135 ? -2.768 -10.692 14.190 1.00 95.56 135 SER A C 1
ATOM 1064 O O . SER A 1 135 ? -2.327 -10.816 15.334 1.00 95.56 135 SER A O 1
ATOM 1066 N N . ILE A 1 136 ? -3.392 -9.573 13.790 1.00 94.69 136 ILE A N 1
ATOM 1067 C CA . ILE A 1 136 ? -3.576 -8.410 14.670 1.00 94.69 136 ILE A CA 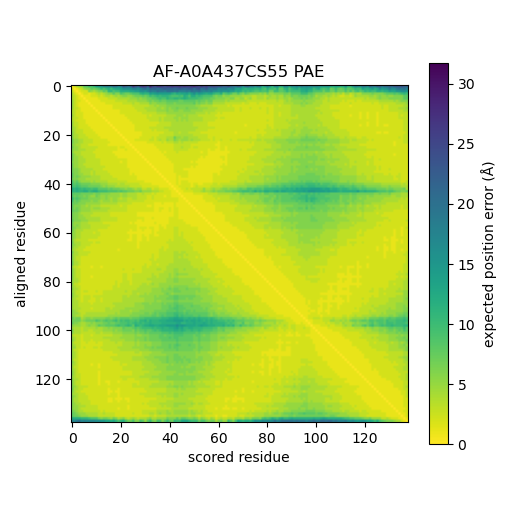1
ATOM 1068 C C . ILE A 1 136 ? -4.634 -8.752 15.728 1.00 94.69 136 ILE A C 1
ATOM 1070 O O . ILE A 1 136 ? -5.789 -8.991 15.359 1.00 94.69 136 ILE A O 1
ATOM 1074 N N . PRO A 1 137 ? -4.299 -8.714 17.033 1.00 88.69 137 PRO A N 1
ATOM 1075 C CA . PRO A 1 137 ? -5.269 -8.948 18.100 1.00 88.69 137 PRO A CA 1
ATOM 1076 C C . PRO A 1 137 ? -6.445 -7.968 18.004 1.00 88.69 137 PRO A C 1
ATOM 1078 O O . PRO A 1 137 ? -6.228 -6.762 17.885 1.00 88.69 137 PRO A O 1
ATOM 1081 N N . GLN A 1 138 ? -7.673 -8.495 18.033 1.00 78.25 138 GLN A N 1
ATOM 1082 C CA . GLN A 1 138 ? -8.925 -7.730 17.934 1.00 78.25 138 GLN A CA 1
ATOM 1083 C C . GLN A 1 138 ? -9.694 -7.746 19.247 1.00 78.25 138 GLN A C 1
ATOM 1085 O O . GLN A 1 138 ? -9.724 -8.826 19.880 1.00 78.25 138 GLN A O 1
#

Foldseek 3Di:
DLVVLVVVLVVLLVVLVVCCCVPFLVVLVVQLVVQLVVLVPDPPDDPVSSVVSSVVSCVLNVVLVVLSVVLVVVLVVQLVVQLVVLVVVLVVCVVVVDDPVVSVVSSVVSNNVSSVVSSVCSVVSSVVSVVVSVVRDD

Organism: Oryzias javanicus (NCBI:txid123683)

Solvent-accessible surface area (backbone atoms only — not comparable to full-atom values): 7384 Å² total; per-residue (Å²): 106,74,64,57,53,50,51,55,53,50,52,56,52,48,52,51,50,52,50,50,34,69,74,46,51,52,57,46,48,54,51,24,54,50,48,35,49,63,32,69,71,42,87,86,56,53,72,69,56,32,51,55,46,32,54,57,35,44,46,45,50,54,51,47,51,52,52,54,51,53,53,51,50,55,51,51,52,53,51,49,53,46,43,49,55,28,50,52,54,30,48,55,43,39,77,72,70,50,54,68,71,60,30,51,53,49,34,53,54,45,43,46,49,45,47,52,59,52,56,69,44,45,67,60,52,50,51,52,49,52,57,54,52,73,67,52,74,127

InterPro domains:
  IPR008560 Protein of unknown function DUF842, eukaryotic [PF05811] (6-131)
  IPR008560 Protein of unknown function DUF842, eukaryotic [PTHR21096] (1-136)

Radius of gyration: 22.4 Å; Cα contacts (8 Å, |Δi|>4): 80; chains: 1; bounding box: 47×24×69 Å